Protein AF-A0A060C5Y9-F1 (afdb_monomer)

InterPro domains:
  IPR013042 Domain of unknown function DUF1592 [PF07631] (1-59)

Sequence (147 aa):
MEKDPERFPGFDAAVASAMTDEVERYFDAIVFDQGGTFADLFTAPLGFVNAVTAPYYGLDPDAFGDELEPVDLDPDQRPGFLTRLGFLAAFSSRELTSPILRGAFIEVGVLGVDIPADPGDGPIPPPDLDPRRDESRARGGANLGAR

Organism: NCBI:txid236501

Radius of gyration: 22.68 Å; Cα contacts (8 Å, |Δi|>4): 158; chains: 1; bounding box: 50×61×52 Å

Structure (mmCIF, N/CA/C/O backbone):
data_AF-A0A060C5Y9-F1
#
_entry.id   AF-A0A060C5Y9-F1
#
loop_
_atom_site.group_PDB
_atom_site.id
_atom_site.type_symbol
_atom_site.label_atom_id
_atom_site.label_alt_id
_atom_site.label_comp_id
_atom_site.label_asym_id
_atom_site.label_entity_id
_atom_site.label_seq_id
_atom_site.pdbx_PDB_ins_code
_atom_site.Cartn_x
_atom_site.Cartn_y
_atom_site.Cartn_z
_atom_site.occupancy
_atom_site.B_iso_or_equiv
_atom_site.auth_seq_id
_atom_site.auth_comp_id
_atom_site.auth_asym_id
_atom_site.auth_atom_id
_atom_site.pdbx_PDB_model_num
ATOM 1 N N . MET A 1 1 ? 4.135 6.677 -10.839 1.00 83.12 1 MET A N 1
ATOM 2 C CA . MET A 1 1 ? 3.883 5.291 -11.284 1.00 83.12 1 MET A CA 1
ATOM 3 C C . MET A 1 1 ? 3.178 5.363 -12.626 1.00 83.12 1 MET A C 1
ATOM 5 O O . MET A 1 1 ? 2.083 5.896 -12.668 1.00 83.12 1 MET A O 1
ATOM 9 N N . GLU A 1 2 ? 3.804 4.920 -13.715 1.00 88.69 2 GLU A N 1
ATOM 10 C CA . GLU A 1 2 ? 3.180 4.913 -15.049 1.00 88.69 2 GLU A CA 1
ATOM 11 C C . GLU A 1 2 ? 3.077 3.468 -15.549 1.00 88.69 2 GLU A C 1
ATOM 13 O O . GLU A 1 2 ? 3.998 2.673 -15.329 1.00 88.69 2 GLU A O 1
ATOM 18 N N . LYS A 1 3 ? 1.962 3.128 -16.202 1.00 91.00 3 LYS A N 1
ATOM 19 C CA . LYS A 1 3 ? 1.702 1.817 -16.806 1.00 91.00 3 LYS A CA 1
ATOM 20 C C . LYS A 1 3 ? 1.323 1.976 -18.269 1.00 91.00 3 LYS A C 1
ATOM 22 O O . LYS A 1 3 ? 0.857 3.032 -18.681 1.00 91.00 3 LYS A O 1
ATOM 27 N N . ASP A 1 4 ? 1.563 0.929 -19.047 1.00 92.94 4 ASP A N 1
ATOM 28 C CA . ASP A 1 4 ? 1.123 0.878 -20.435 1.00 92.94 4 ASP A CA 1
ATOM 29 C C . ASP A 1 4 ? -0.415 0.774 -20.477 1.00 92.94 4 ASP A C 1
ATOM 31 O O . ASP A 1 4 ? -0.954 -0.221 -19.980 1.00 92.94 4 ASP A O 1
ATOM 35 N N . PRO A 1 5 ? -1.130 1.761 -21.049 1.00 91.75 5 PRO A N 1
ATOM 36 C CA . PRO A 1 5 ? -2.589 1.756 -21.097 1.00 91.75 5 PRO A CA 1
ATOM 37 C C . PRO A 1 5 ? -3.163 0.638 -21.978 1.00 91.75 5 PRO A C 1
ATOM 39 O O . PRO A 1 5 ? -4.291 0.213 -21.744 1.00 91.75 5 PRO A O 1
ATOM 42 N N . GLU A 1 6 ? -2.414 0.117 -22.959 1.00 93.44 6 GLU A N 1
ATOM 43 C CA . GLU A 1 6 ? -2.870 -1.034 -23.752 1.00 93.44 6 GLU A CA 1
ATOM 44 C C . GLU A 1 6 ? -2.868 -2.315 -22.915 1.00 93.44 6 GLU A C 1
ATOM 46 O O . GLU A 1 6 ? -3.709 -3.200 -23.092 1.00 93.44 6 GLU A O 1
ATOM 51 N N . ARG A 1 7 ? -1.928 -2.412 -21.969 1.00 91.75 7 ARG A N 1
ATOM 52 C CA . ARG A 1 7 ? -1.762 -3.586 -21.111 1.00 91.75 7 ARG A CA 1
ATOM 53 C C . ARG A 1 7 ? -2.557 -3.498 -19.812 1.00 91.75 7 ARG A C 1
ATOM 55 O O . ARG A 1 7 ? -3.027 -4.524 -19.321 1.00 91.75 7 ARG A O 1
ATOM 62 N N . PHE A 1 8 ? -2.710 -2.291 -19.275 1.00 91.69 8 PHE A N 1
ATOM 63 C CA . PHE A 1 8 ? -3.404 -1.988 -18.027 1.00 91.69 8 PHE A CA 1
ATOM 64 C C . PHE A 1 8 ? -4.423 -0.860 -18.250 1.00 91.69 8 PHE A C 1
ATOM 66 O O . PHE A 1 8 ? -4.248 0.239 -17.728 1.00 91.69 8 PHE A O 1
ATOM 73 N N . PRO A 1 9 ? -5.511 -1.114 -18.996 1.00 90.31 9 PRO A N 1
ATOM 74 C CA . PRO A 1 9 ? -6.464 -0.071 -19.390 1.00 90.31 9 PRO A CA 1
ATOM 75 C C . PRO A 1 9 ? -7.211 0.570 -18.214 1.00 90.31 9 PRO A C 1
ATOM 77 O O . PRO A 1 9 ? -7.725 1.673 -18.350 1.00 90.31 9 PRO A O 1
ATOM 80 N N . GLY A 1 10 ? -7.278 -0.109 -17.064 1.00 89.50 10 GLY A N 1
ATOM 81 C CA . GLY A 1 10 ? -7.866 0.425 -15.832 1.00 89.50 10 GLY A CA 1
ATOM 82 C C . GLY A 1 10 ? -6.883 1.181 -14.936 1.00 89.50 10 GLY A C 1
ATOM 83 O O . GLY A 1 10 ? -7.288 1.646 -13.879 1.00 89.50 10 GLY A O 1
ATOM 84 N N . PHE A 1 11 ? -5.602 1.276 -15.309 1.00 92.69 11 PHE A N 1
ATOM 85 C CA . PHE A 1 11 ? -4.598 1.993 -14.527 1.00 92.69 11 PHE A CA 1
ATOM 86 C C . PHE A 1 11 ? -4.406 3.398 -15.098 1.00 92.69 11 PHE A C 1
ATOM 88 O O . PHE A 1 11 ? -3.689 3.592 -16.081 1.00 92.69 11 PHE A O 1
ATOM 95 N N . ASP A 1 12 ? -5.034 4.381 -14.464 1.00 93.50 12 ASP A N 1
ATOM 96 C CA . ASP A 1 12 ? -4.895 5.792 -14.806 1.00 93.50 12 ASP A CA 1
ATOM 97 C C . ASP A 1 12 ? -4.197 6.587 -13.686 1.00 93.50 12 ASP A C 1
ATOM 99 O O . ASP A 1 12 ? -3.716 6.042 -12.687 1.00 93.50 12 ASP A O 1
ATOM 103 N N . ALA A 1 13 ? -4.101 7.905 -13.872 1.00 93.31 13 ALA A N 1
ATOM 104 C CA . ALA A 1 13 ? -3.484 8.791 -12.892 1.00 93.31 13 ALA A CA 1
ATOM 105 C C . ALA A 1 13 ? -4.260 8.847 -11.562 1.00 93.31 13 ALA A C 1
ATOM 107 O O . ALA A 1 13 ? -3.637 9.029 -10.517 1.00 93.31 13 ALA A O 1
ATOM 108 N N . ALA A 1 14 ? -5.586 8.673 -11.585 1.00 93.25 14 ALA A N 1
ATOM 109 C CA . ALA A 1 14 ? -6.407 8.683 -10.378 1.00 93.25 14 ALA A CA 1
ATOM 110 C C . ALA A 1 14 ? -6.160 7.418 -9.547 1.00 93.25 14 ALA A C 1
ATOM 112 O O . ALA A 1 14 ? -5.945 7.511 -8.342 1.00 93.25 14 ALA A O 1
ATOM 113 N N . VAL A 1 15 ? -6.073 6.255 -10.197 1.00 95.56 15 VAL A N 1
ATOM 114 C CA . VAL A 1 15 ? -5.676 4.994 -9.556 1.00 95.56 15 VAL A CA 1
ATOM 115 C C . VAL A 1 15 ? -4.268 5.098 -8.973 1.00 95.56 15 VAL A C 1
ATOM 117 O O . VAL A 1 15 ? -4.048 4.715 -7.826 1.00 95.56 15 VAL A O 1
ATOM 120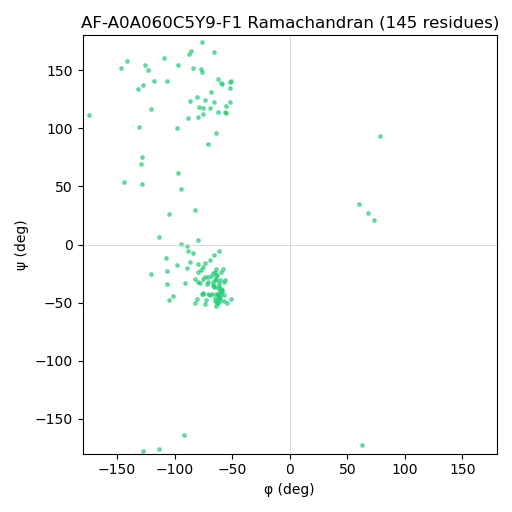 N N . ALA A 1 16 ? -3.310 5.644 -9.728 1.00 95.62 16 ALA A N 1
ATOM 121 C CA . ALA A 1 16 ? -1.945 5.826 -9.238 1.00 95.62 16 ALA A CA 1
ATOM 122 C C . ALA A 1 16 ? -1.879 6.747 -8.006 1.00 95.62 16 ALA A C 1
ATOM 124 O O . ALA A 1 16 ? -1.116 6.465 -7.081 1.00 95.62 16 ALA A O 1
ATOM 125 N N . SER A 1 17 ? -2.673 7.823 -7.987 1.00 96.44 17 SER A N 1
ATOM 126 C CA . SER A 1 17 ? -2.796 8.710 -6.826 1.00 96.44 17 SER A CA 1
ATOM 127 C C . SER A 1 17 ? -3.403 7.968 -5.639 1.00 96.44 17 SER A C 1
ATOM 129 O O . SER A 1 17 ? -2.763 7.883 -4.601 1.00 96.44 17 SER A O 1
ATOM 131 N N . ALA A 1 18 ? -4.555 7.316 -5.822 1.00 96.94 18 ALA A N 1
ATOM 132 C CA . ALA A 1 18 ? -5.256 6.617 -4.745 1.00 96.94 18 ALA A CA 1
AT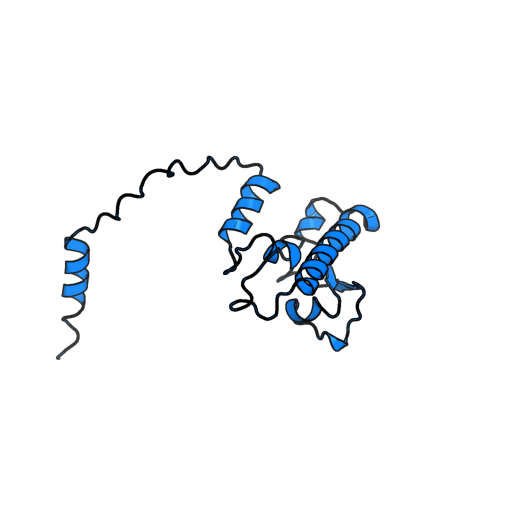OM 133 C C . ALA A 1 18 ? -4.402 5.510 -4.102 1.00 96.94 18 ALA A C 1
ATOM 135 O O . ALA A 1 18 ? -4.402 5.346 -2.886 1.00 96.94 18 ALA A O 1
ATOM 136 N N . MET A 1 19 ? -3.617 4.780 -4.902 1.00 97.44 19 MET A N 1
ATOM 137 C CA . MET A 1 19 ? -2.663 3.787 -4.396 1.00 97.44 19 MET A CA 1
ATOM 138 C C . MET A 1 19 ? -1.479 4.408 -3.634 1.00 97.44 19 MET A C 1
ATOM 140 O O . MET A 1 19 ? -0.880 3.739 -2.793 1.00 97.44 19 MET A O 1
ATOM 144 N N . THR A 1 20 ? -1.099 5.650 -3.948 1.00 96.88 20 THR A N 1
ATOM 145 C CA . THR A 1 20 ? -0.065 6.392 -3.204 1.00 96.88 20 THR A CA 1
ATOM 146 C C . THR A 1 20 ? -0.625 6.831 -1.857 1.00 96.88 20 THR A C 1
ATOM 148 O O . THR A 1 20 ? -0.053 6.488 -0.824 1.00 96.88 20 THR A O 1
ATOM 151 N N . ASP A 1 21 ? -1.791 7.478 -1.883 1.00 97.69 21 ASP A N 1
ATOM 152 C CA . ASP A 1 21 ? -2.500 7.973 -0.702 1.00 97.69 21 ASP A CA 1
ATOM 153 C C . ASP A 1 21 ? -2.817 6.830 0.278 1.00 97.69 21 ASP A C 1
ATOM 155 O O . ASP A 1 21 ? -2.651 6.971 1.488 1.00 97.69 21 ASP A O 1
ATOM 159 N N . GLU A 1 22 ? -3.201 5.656 -0.238 1.00 97.62 22 GLU A N 1
ATOM 160 C CA . GLU A 1 22 ? -3.393 4.437 0.554 1.00 97.62 22 GLU A CA 1
ATOM 161 C C . GLU A 1 22 ? -2.145 4.083 1.376 1.00 97.62 22 GLU A C 1
ATOM 163 O O . GLU A 1 22 ? -2.242 3.786 2.570 1.00 97.62 22 GLU A O 1
ATOM 168 N N . VAL A 1 23 ? -0.974 4.049 0.731 1.00 97.19 23 VAL A N 1
ATOM 169 C CA . VAL A 1 23 ? 0.268 3.636 1.390 1.00 97.19 23 VAL A CA 1
ATOM 170 C C . VAL A 1 23 ? 0.685 4.681 2.416 1.00 97.19 23 VAL A C 1
ATOM 172 O O . VAL A 1 23 ? 1.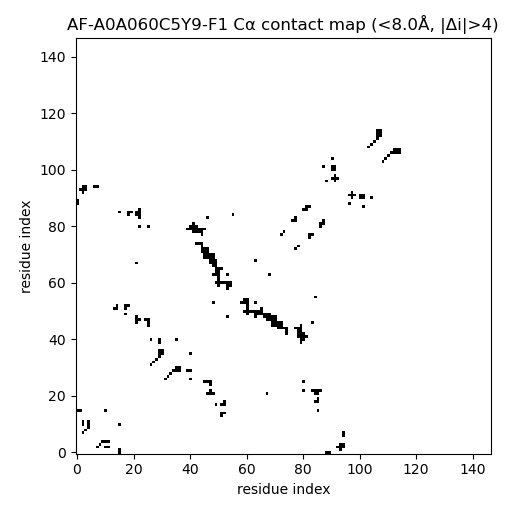034 4.309 3.533 1.00 97.19 23 VAL A O 1
ATOM 175 N N . GLU A 1 24 ? 0.604 5.967 2.080 1.00 97.31 24 GLU A N 1
ATOM 176 C CA . GLU A 1 24 ? 0.886 7.054 3.024 1.00 97.31 24 GLU A CA 1
ATOM 177 C C . GLU A 1 24 ? -0.014 6.951 4.262 1.00 97.31 24 GLU A C 1
ATOM 179 O O . GLU A 1 24 ? 0.482 6.887 5.390 1.00 97.31 24 GLU A O 1
ATOM 184 N N . ARG A 1 25 ? -1.326 6.778 4.058 1.00 98.06 25 ARG A N 1
ATOM 185 C CA . ARG A 1 25 ? -2.288 6.622 5.151 1.00 98.06 25 ARG A CA 1
ATOM 186 C C . ARG A 1 25 ? -2.023 5.381 6.004 1.00 98.06 25 ARG A C 1
ATOM 188 O O . ARG A 1 25 ? -2.191 5.448 7.225 1.00 98.06 25 ARG A O 1
ATOM 195 N N . TYR A 1 26 ? -1.603 4.270 5.393 1.00 98.12 26 TYR A N 1
ATOM 196 C CA . TYR A 1 26 ? -1.206 3.053 6.106 1.00 98.12 26 TYR A CA 1
ATOM 197 C C . TYR A 1 26 ? -0.021 3.302 7.043 1.00 98.12 26 TYR A C 1
ATOM 199 O O . TYR A 1 26 ? -0.075 2.921 8.214 1.00 98.12 26 TYR A O 1
ATOM 207 N N . PHE A 1 27 ? 1.035 3.960 6.556 1.00 97.19 27 PHE A N 1
ATOM 208 C CA . PHE A 1 27 ? 2.185 4.304 7.392 1.00 97.19 27 PHE A CA 1
ATOM 209 C C . PHE A 1 27 ? 1.783 5.241 8.528 1.00 97.19 27 PHE A C 1
ATOM 211 O O . PHE A 1 27 ? 2.171 4.991 9.670 1.00 97.19 27 PHE A O 1
ATOM 218 N N . ASP A 1 28 ? 0.952 6.246 8.247 1.00 97.50 28 ASP A N 1
ATOM 219 C CA . ASP A 1 28 ? 0.456 7.149 9.282 1.00 97.50 28 ASP A CA 1
ATOM 220 C C . ASP A 1 28 ? -0.325 6.404 10.369 1.00 97.50 28 ASP A C 1
ATOM 222 O O . ASP A 1 28 ? -0.112 6.625 11.563 1.00 97.50 28 ASP A O 1
ATOM 226 N N . ALA A 1 29 ? -1.170 5.452 9.967 1.00 97.38 29 ALA A N 1
ATOM 227 C CA . ALA A 1 29 ? -1.963 4.655 10.892 1.00 97.38 29 ALA A CA 1
ATOM 228 C C . ALA A 1 29 ? -1.093 3.808 11.822 1.00 97.38 29 ALA A C 1
ATOM 230 O O . ALA A 1 29 ? -1.300 3.794 13.034 1.00 97.38 29 ALA A O 1
ATOM 231 N N . ILE A 1 30 ? -0.123 3.086 11.263 1.00 97.06 30 ILE A N 1
ATOM 232 C CA . ILE A 1 30 ? 0.708 2.175 12.050 1.00 97.06 30 ILE A CA 1
ATOM 233 C C . ILE A 1 30 ? 1.691 2.959 12.921 1.00 97.06 30 ILE A C 1
ATOM 235 O O . ILE A 1 30 ? 1.807 2.680 14.111 1.00 97.06 30 ILE A O 1
ATOM 239 N N . VAL A 1 31 ? 2.389 3.947 12.356 1.00 95.81 31 VAL A N 1
ATOM 240 C CA . VAL A 1 31 ? 3.492 4.634 13.042 1.00 95.81 31 VAL A CA 1
ATOM 241 C C . VAL A 1 31 ? 2.985 5.705 14.002 1.00 95.81 31 VAL A C 1
ATOM 243 O O . VAL A 1 31 ? 3.458 5.773 15.138 1.00 95.81 31 VAL A O 1
ATOM 246 N N . PHE A 1 32 ? 2.046 6.545 13.565 1.00 95.94 32 PHE A N 1
ATOM 247 C CA . PHE A 1 32 ? 1.645 7.735 14.317 1.00 95.94 32 PHE A CA 1
ATOM 248 C C . PHE A 1 32 ? 0.337 7.539 15.083 1.00 95.94 32 PHE A C 1
ATOM 250 O O . PHE A 1 32 ? 0.286 7.897 16.259 1.00 95.94 32 PHE A O 1
ATOM 257 N N . ASP A 1 33 ? -0.690 6.941 14.470 1.00 96.31 33 ASP A N 1
ATOM 258 C CA . ASP A 1 33 ? -1.992 6.785 15.135 1.00 96.31 33 ASP A CA 1
ATOM 259 C C . ASP A 1 33 ? -1.959 5.675 16.199 1.00 96.31 33 ASP A C 1
ATOM 261 O O . ASP A 1 33 ? -2.498 5.835 17.295 1.00 96.31 33 ASP A O 1
ATOM 265 N N . GLN A 1 34 ? -1.324 4.540 15.887 1.00 93.62 34 GLN A N 1
ATOM 266 C CA . GLN A 1 34 ? -1.302 3.358 16.757 1.00 93.62 34 GLN A CA 1
ATOM 267 C C . GLN A 1 34 ? -0.037 3.248 17.616 1.00 93.62 34 GLN A C 1
ATOM 269 O O . GLN A 1 34 ? -0.033 2.498 18.593 1.00 93.62 34 GLN A O 1
ATOM 274 N N . GLY A 1 35 ? 1.039 3.967 17.274 1.00 93.12 35 GLY A N 1
ATOM 275 C CA . GLY A 1 35 ? 2.340 3.792 17.927 1.00 93.12 35 GLY A CA 1
ATOM 276 C C . GLY A 1 35 ? 2.888 2.368 17.768 1.00 93.12 35 GLY A C 1
ATOM 277 O O . GLY A 1 35 ? 3.494 1.828 18.697 1.00 93.12 35 GLY A O 1
ATOM 278 N N . GLY A 1 36 ? 2.615 1.749 16.618 1.00 93.00 36 GLY A N 1
ATOM 279 C CA . GLY A 1 36 ? 3.006 0.391 16.274 1.00 93.00 36 GLY A CA 1
ATOM 280 C C . GLY A 1 36 ? 4.517 0.213 16.155 1.00 93.00 36 GLY A C 1
ATOM 281 O O . GLY A 1 36 ? 5.309 1.156 16.086 1.00 93.00 36 GLY A O 1
ATOM 282 N N . THR A 1 37 ? 4.933 -1.043 16.140 1.00 95.25 37 THR A N 1
ATOM 283 C CA . THR A 1 37 ? 6.329 -1.438 15.995 1.00 95.25 37 THR A CA 1
ATOM 284 C C . THR A 1 37 ? 6.733 -1.532 14.527 1.00 95.25 37 THR A C 1
ATOM 286 O O . THR A 1 37 ? 5.906 -1.622 13.622 1.00 95.25 37 THR A O 1
ATOM 289 N N . PHE A 1 38 ? 8.042 -1.605 14.278 1.00 92.19 38 PHE A N 1
ATOM 290 C CA . PHE A 1 38 ? 8.550 -1.900 12.938 1.00 92.19 38 PHE A CA 1
ATOM 291 C C . PHE A 1 38 ? 8.018 -3.233 12.392 1.00 92.19 38 PHE A C 1
ATOM 293 O O . PHE A 1 38 ? 7.800 -3.345 11.194 1.00 92.19 38 PHE A O 1
ATOM 300 N N . ALA A 1 39 ? 7.778 -4.231 13.251 1.00 95.00 39 ALA A N 1
ATOM 301 C CA . ALA A 1 39 ? 7.213 -5.507 12.822 1.00 95.00 39 ALA A CA 1
ATOM 302 C C . ALA A 1 39 ? 5.776 -5.350 12.301 1.00 95.00 39 ALA A C 1
ATOM 304 O O . ALA A 1 39 ? 5.424 -5.983 11.307 1.00 95.00 39 ALA A O 1
ATOM 305 N N . ASP A 1 40 ? 4.986 -4.461 12.909 1.00 96.19 40 ASP A N 1
ATOM 306 C CA . ASP A 1 40 ? 3.585 -4.242 12.537 1.00 96.19 40 ASP A CA 1
ATOM 307 C C . ASP A 1 40 ? 3.442 -3.694 11.112 1.00 96.19 40 ASP A C 1
ATOM 309 O O . ASP A 1 40 ? 2.500 -4.056 10.411 1.00 96.19 40 ASP A O 1
ATOM 313 N N . LEU A 1 41 ? 4.431 -2.940 10.612 1.00 95.38 41 LEU A N 1
ATOM 314 C CA . LEU A 1 41 ? 4.477 -2.511 9.206 1.00 95.38 41 LEU A CA 1
ATOM 315 C C . LEU A 1 41 ? 4.508 -3.684 8.215 1.00 95.38 41 LEU A C 1
ATOM 317 O O . LEU A 1 41 ? 4.140 -3.517 7.056 1.00 95.38 41 LEU A O 1
ATOM 321 N N . PHE A 1 42 ? 4.961 -4.866 8.632 1.00 95.44 42 PHE A N 1
ATOM 322 C CA . PHE A 1 42 ? 5.078 -6.045 7.768 1.00 95.44 42 PHE A CA 1
ATOM 323 C C . PHE A 1 42 ? 4.030 -7.117 8.059 1.00 95.44 42 PHE A C 1
ATOM 325 O O . PHE A 1 42 ? 3.875 -8.035 7.256 1.00 95.44 42 PHE A O 1
ATOM 332 N N . THR A 1 43 ? 3.299 -7.010 9.167 1.00 96.06 43 THR A N 1
ATOM 333 C CA . THR A 1 43 ? 2.351 -8.043 9.602 1.00 96.06 43 THR A CA 1
ATOM 334 C C . THR A 1 43 ? 0.919 -7.540 9.723 1.00 96.06 43 THR A C 1
ATOM 336 O O . THR A 1 43 ? 0.005 -8.348 9.576 1.00 96.06 43 THR A O 1
ATOM 339 N N . ALA A 1 44 ? 0.689 -6.240 9.940 1.00 97.06 44 ALA A N 1
ATOM 340 C CA . ALA A 1 44 ? -0.654 -5.719 10.166 1.00 97.06 44 ALA A CA 1
ATOM 341 C C . ALA A 1 44 ? -1.526 -5.866 8.903 1.00 97.06 44 ALA A C 1
ATOM 343 O O . ALA A 1 44 ? -1.177 -5.318 7.847 1.00 97.06 44 ALA A O 1
ATOM 344 N N . PRO A 1 45 ? -2.680 -6.552 8.987 1.00 96.81 45 PRO A N 1
ATOM 345 C CA . PRO A 1 45 ? -3.586 -6.747 7.860 1.00 96.81 45 PRO A CA 1
ATOM 346 C C . PRO A 1 45 ? -4.515 -5.540 7.629 1.00 96.81 45 PRO A C 1
ATOM 348 O O . PRO A 1 45 ? -5.627 -5.691 7.144 1.00 96.81 45 PRO A O 1
ATOM 351 N N . LEU A 1 46 ? -4.065 -4.330 7.967 1.00 97.38 46 LEU A N 1
ATOM 352 C CA . LEU A 1 46 ? -4.842 -3.100 7.817 1.00 97.38 46 LEU A CA 1
ATOM 353 C C . LEU A 1 46 ? -4.674 -2.515 6.409 1.00 97.38 46 LEU A C 1
ATOM 355 O O . LEU A 1 46 ? -3.554 -2.237 5.985 1.00 97.38 46 LEU A O 1
ATOM 359 N N . GLY A 1 47 ? -5.765 -2.304 5.686 1.00 97.25 47 GLY A N 1
ATOM 360 C CA . GLY A 1 47 ? -5.806 -1.572 4.420 1.00 97.25 47 GLY A CA 1
ATOM 361 C C . GLY A 1 47 ? -6.511 -0.229 4.568 1.00 97.25 47 GLY A C 1
ATOM 362 O O . GLY A 1 47 ? -7.281 -0.029 5.503 1.00 97.25 47 GLY A O 1
ATOM 363 N N . PHE A 1 48 ? -6.266 0.674 3.622 1.00 98.19 48 PHE A N 1
ATOM 364 C CA . PHE A 1 48 ? -7.040 1.901 3.463 1.00 98.19 48 PHE A CA 1
ATOM 365 C C . PHE A 1 48 ? -7.658 1.901 2.072 1.00 98.19 48 PHE A C 1
ATOM 367 O O . PHE A 1 48 ? -6.949 1.833 1.070 1.00 98.19 48 PHE A O 1
ATOM 374 N N . VAL A 1 49 ? -8.984 1.888 2.015 1.00 98.06 49 VAL A N 1
ATOM 375 C CA . VAL A 1 49 ? -9.726 1.587 0.792 1.00 98.06 49 VAL A CA 1
ATOM 376 C C . VAL A 1 49 ? -10.741 2.684 0.514 1.00 98.06 49 VAL A C 1
ATOM 378 O O . VAL A 1 49 ? -11.423 3.145 1.421 1.00 98.06 49 VAL A O 1
ATOM 381 N N . ASN A 1 50 ? -10.836 3.086 -0.749 1.00 97.69 50 ASN A N 1
ATOM 382 C CA . ASN A 1 50 ? -11.904 3.932 -1.269 1.00 97.69 50 ASN A CA 1
ATOM 383 C C . ASN A 1 50 ? -12.538 3.260 -2.501 1.00 97.69 50 ASN A C 1
ATOM 385 O O . ASN A 1 50 ? -12.123 2.169 -2.905 1.00 97.69 50 ASN A O 1
ATOM 389 N N . ALA A 1 51 ? -13.507 3.915 -3.141 1.00 97.62 51 ALA A N 1
ATOM 390 C CA . ALA A 1 51 ? -14.180 3.385 -4.330 1.00 97.62 51 ALA A CA 1
ATOM 391 C C . ALA A 1 51 ? -13.204 3.032 -5.472 1.00 97.62 51 ALA A C 1
ATOM 393 O O . ALA A 1 51 ? -13.441 2.093 -6.233 1.00 97.62 51 ALA A O 1
ATOM 394 N N . VAL A 1 52 ? -12.078 3.749 -5.579 1.00 96.81 52 VAL A N 1
ATOM 39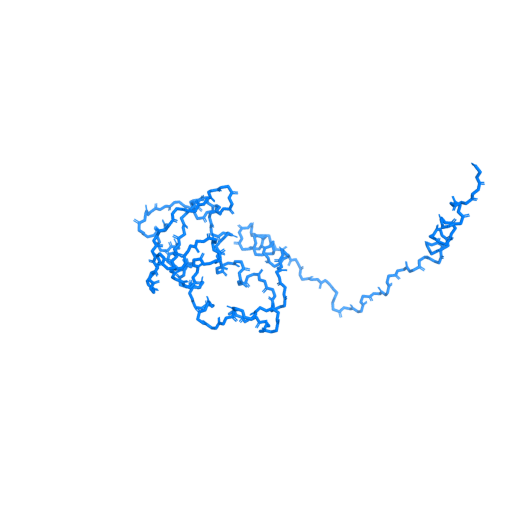5 C CA . VAL A 1 52 ? -11.056 3.529 -6.614 1.00 96.81 52 VAL A CA 1
ATOM 396 C C . VAL A 1 52 ? -10.214 2.284 -6.321 1.00 96.81 52 VAL A C 1
ATOM 398 O O . VAL A 1 52 ? -9.912 1.519 -7.239 1.00 96.81 52 VAL A O 1
ATOM 401 N N . THR A 1 53 ? -9.820 2.059 -5.065 1.00 96.94 53 THR A N 1
ATOM 402 C CA . THR A 1 53 ? -8.941 0.939 -4.684 1.00 96.94 53 THR A CA 1
ATOM 403 C C . THR A 1 53 ? -9.694 -0.346 -4.330 1.00 96.94 53 THR A C 1
ATOM 405 O O . THR A 1 53 ? -9.118 -1.432 -4.447 1.00 96.94 53 THR A O 1
ATOM 408 N N . ALA A 1 54 ? -10.983 -0.266 -3.984 1.00 97.19 54 ALA A N 1
ATOM 409 C CA . ALA A 1 54 ? -11.817 -1.409 -3.597 1.00 97.19 54 ALA A CA 1
ATOM 410 C C . ALA A 1 54 ? -11.784 -2.588 -4.594 1.00 97.19 54 ALA A C 1
ATOM 412 O O . ALA A 1 54 ? -11.509 -3.716 -4.158 1.00 97.19 54 ALA A O 1
ATOM 413 N N . PRO A 1 55 ? -11.925 -2.382 -5.922 1.00 95.81 55 PRO A N 1
ATOM 414 C CA . PRO A 1 55 ? -11.911 -3.488 -6.881 1.00 95.81 55 PRO A CA 1
ATOM 415 C C . PRO A 1 55 ? -10.599 -4.284 -6.881 1.00 95.81 55 PRO A C 1
ATOM 417 O O . PRO A 1 55 ? -10.596 -5.490 -7.125 1.00 95.81 55 PRO A O 1
ATOM 420 N N . TYR A 1 56 ? -9.470 -3.640 -6.568 1.00 94.44 56 TYR A N 1
ATOM 421 C CA . TYR A 1 56 ? -8.154 -4.288 -6.528 1.00 94.44 56 TYR A CA 1
ATOM 422 C C . TYR A 1 56 ? -7.951 -5.171 -5.292 1.00 94.44 56 TYR A C 1
ATOM 424 O O . TYR A 1 56 ? -7.088 -6.057 -5.289 1.00 94.44 56 TYR A O 1
ATOM 432 N N . TYR A 1 57 ? -8.761 -4.950 -4.259 1.00 95.62 57 TYR A N 1
ATOM 433 C CA . TYR A 1 57 ? -8.849 -5.797 -3.078 1.00 95.62 57 TYR A CA 1
ATOM 434 C C . TYR A 1 57 ? -9.957 -6.853 -3.171 1.00 95.62 57 TYR A C 1
ATOM 436 O O . TYR A 1 57 ? -10.098 -7.658 -2.256 1.00 95.62 57 TYR A O 1
ATOM 444 N N . GLY A 1 58 ? -10.702 -6.902 -4.283 1.00 94.75 58 GLY A N 1
ATOM 445 C CA . GLY A 1 58 ? -11.855 -7.792 -4.435 1.00 94.75 58 GLY A CA 1
ATOM 446 C C . GLY A 1 58 ? -13.070 -7.346 -3.619 1.00 94.75 58 GLY A C 1
ATOM 447 O O . GLY A 1 58 ? -13.933 -8.166 -3.315 1.00 94.75 58 GLY A O 1
ATOM 448 N N . LEU A 1 59 ? -13.116 -6.064 -3.253 1.00 96.12 59 LEU A N 1
ATOM 449 C CA . LEU A 1 59 ? -14.212 -5.436 -2.527 1.00 96.12 59 LEU A CA 1
ATOM 450 C C . LEU A 1 59 ? -15.150 -4.722 -3.509 1.00 96.12 59 LEU A C 1
ATOM 452 O O . LEU A 1 59 ? -14.743 -4.333 -4.606 1.00 96.12 59 LEU A O 1
ATOM 456 N N . ASP A 1 60 ? -16.410 -4.564 -3.108 1.00 96.94 60 ASP A N 1
ATOM 457 C CA . ASP A 1 60 ? -17.424 -3.865 -3.899 1.00 96.94 60 ASP A CA 1
ATOM 458 C C . ASP A 1 60 ? -17.196 -2.343 -3.830 1.00 96.94 60 ASP A C 1
ATOM 460 O O . ASP A 1 60 ? -17.273 -1.794 -2.729 1.00 96.94 60 ASP A O 1
ATOM 464 N N . PRO A 1 61 ? -16.908 -1.646 -4.948 1.00 96.12 61 PRO A N 1
ATOM 465 C CA . PRO A 1 61 ? -16.683 -0.201 -4.938 1.00 96.12 61 PRO A CA 1
ATOM 466 C C . PRO A 1 61 ? -17.909 0.603 -4.494 1.00 96.12 61 PRO A C 1
ATOM 468 O O . PRO A 1 61 ? -17.729 1.676 -3.930 1.00 96.12 61 PRO A O 1
ATOM 471 N N . ASP A 1 62 ? -19.130 0.086 -4.676 1.00 97.12 62 ASP A N 1
ATOM 472 C CA . ASP A 1 62 ? -20.362 0.790 -4.287 1.00 97.12 62 ASP A CA 1
ATOM 473 C C . ASP A 1 62 ? -20.527 0.887 -2.756 1.00 97.12 62 ASP A C 1
ATOM 475 O O . ASP A 1 62 ? -21.351 1.658 -2.257 1.00 97.12 62 ASP A O 1
ATOM 479 N N . ALA A 1 63 ? -19.739 0.117 -1.998 1.00 96.94 63 ALA A N 1
ATOM 480 C CA . ALA A 1 63 ? -19.690 0.177 -0.541 1.00 96.94 63 ALA A CA 1
ATOM 481 C C . ALA A 1 63 ? -18.755 1.275 0.001 1.00 96.94 63 ALA A C 1
ATOM 483 O O . ALA A 1 63 ? -18.746 1.493 1.211 1.00 96.94 63 ALA A O 1
ATOM 484 N N . PHE A 1 64 ? -17.987 1.952 -0.861 1.00 97.44 64 PHE A N 1
ATOM 485 C CA . PHE A 1 64 ? -16.976 2.935 -0.469 1.00 97.44 64 PHE A CA 1
ATOM 486 C C . PHE A 1 64 ? -17.223 4.299 -1.120 1.00 97.44 64 PHE A C 1
ATOM 488 O O . PHE A 1 64 ? -17.763 4.401 -2.221 1.00 97.44 64 PHE A O 1
ATOM 495 N N . GLY A 1 65 ? -16.807 5.361 -0.430 1.00 96.56 65 GLY A N 1
ATOM 496 C CA . GLY A 1 65 ? -16.791 6.722 -0.966 1.00 96.56 65 GLY A CA 1
ATOM 497 C C . GLY A 1 65 ? -15.458 7.096 -1.617 1.00 96.56 65 GLY A C 1
ATOM 498 O O . GLY A 1 65 ? -14.618 6.244 -1.909 1.00 96.56 65 GLY A O 1
ATOM 499 N N . ASP A 1 66 ? -15.253 8.398 -1.814 1.00 95.88 66 ASP A N 1
ATOM 500 C CA . ASP A 1 66 ? -13.983 8.949 -2.309 1.00 95.88 66 ASP A CA 1
ATOM 501 C C . 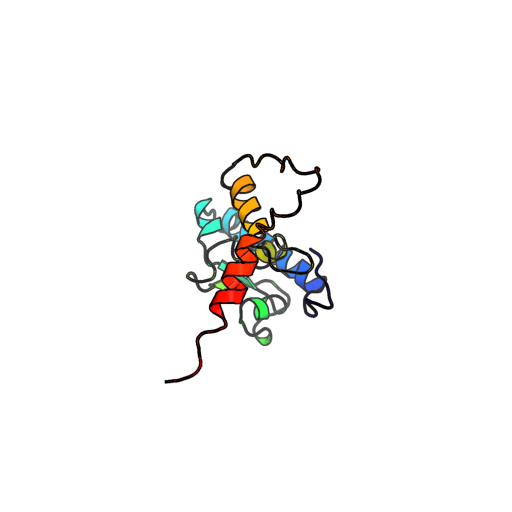ASP A 1 66 ? -12.878 8.929 -1.235 1.00 95.88 66 ASP A C 1
ATOM 503 O O . ASP A 1 66 ? -11.689 8.846 -1.557 1.00 95.88 66 ASP A O 1
ATOM 507 N N . GLU A 1 67 ? -13.268 8.999 0.041 1.00 96.88 67 GLU A N 1
ATOM 508 C CA . GLU A 1 67 ? -12.357 9.004 1.186 1.00 96.88 67 GLU A CA 1
ATOM 509 C C . GLU A 1 67 ? -11.792 7.608 1.476 1.00 96.88 67 GLU A C 1
ATOM 511 O O . GLU A 1 67 ? -12.441 6.587 1.254 1.00 96.88 67 GLU A O 1
ATOM 516 N N . LEU A 1 68 ? -10.559 7.571 1.986 1.00 97.75 68 LEU A N 1
ATOM 517 C CA . LEU A 1 68 ? -9.906 6.336 2.404 1.00 97.75 68 LEU A CA 1
ATOM 518 C C . LEU A 1 68 ? -10.424 5.889 3.771 1.00 97.75 68 LEU A C 1
ATOM 520 O O . LEU A 1 68 ? -10.202 6.557 4.784 1.00 97.75 68 LEU A O 1
ATOM 524 N N . GLU A 1 69 ? -11.028 4.710 3.806 1.00 97.56 69 GLU A N 1
ATOM 525 C CA . GLU A 1 69 ? -11.554 4.094 5.018 1.00 97.56 69 GLU A CA 1
ATOM 526 C C . GLU A 1 69 ? -10.667 2.923 5.469 1.00 97.56 69 GLU A C 1
ATOM 528 O O . GLU A 1 69 ? -10.164 2.171 4.627 1.00 97.56 69 GLU A O 1
ATOM 533 N N . PRO A 1 70 ? -10.440 2.745 6.783 1.00 97.44 70 PRO A N 1
ATOM 534 C CA . PRO A 1 70 ? -9.694 1.601 7.291 1.00 97.44 70 PRO A CA 1
ATOM 535 C C . PRO A 1 70 ? -10.495 0.308 7.093 1.00 97.44 70 PRO A C 1
ATOM 537 O O . PRO A 1 70 ? -11.661 0.224 7.476 1.00 97.44 70 PRO A O 1
ATOM 540 N N . VAL A 1 71 ? -9.849 -0.719 6.545 1.00 97.62 71 VAL A N 1
ATOM 541 C CA . VAL A 1 71 ? -10.447 -2.037 6.301 1.00 97.62 71 VAL A CA 1
ATOM 542 C C . VAL A 1 71 ? -9.515 -3.130 6.808 1.00 97.62 71 VAL A C 1
ATOM 544 O O . VAL A 1 71 ? -8.323 -3.129 6.499 1.00 97.62 71 VAL A O 1
ATOM 547 N N . ASP A 1 72 ? -10.067 -4.100 7.533 1.00 97.12 72 ASP A N 1
ATOM 548 C CA . ASP A 1 72 ? -9.360 -5.340 7.850 1.00 97.12 72 ASP A CA 1
ATOM 549 C C . ASP A 1 72 ? -9.322 -6.235 6.604 1.00 97.12 72 ASP A C 1
ATOM 551 O O . ASP A 1 72 ? -10.348 -6.722 6.124 1.00 97.12 72 ASP A O 1
ATOM 555 N N . LEU A 1 73 ? -8.125 -6.431 6.057 1.00 97.12 73 LEU A N 1
ATOM 556 C CA . LEU A 1 73 ? -7.876 -7.318 4.927 1.00 97.12 73 LEU A CA 1
ATOM 557 C C . LEU A 1 73 ? -7.611 -8.748 5.414 1.00 97.12 73 LEU A C 1
ATOM 559 O O . LEU A 1 73 ? -7.297 -8.984 6.578 1.00 97.12 73 LEU A O 1
ATOM 563 N N . ASP A 1 74 ? -7.697 -9.719 4.504 1.00 96.56 74 ASP A N 1
ATOM 564 C CA . ASP A 1 74 ? -7.349 -11.110 4.809 1.00 96.56 74 ASP A CA 1
ATOM 565 C C . ASP A 1 74 ? -5.856 -11.215 5.196 1.00 96.56 74 ASP A C 1
ATOM 567 O O . ASP A 1 74 ? -4.996 -10.982 4.337 1.00 96.56 74 ASP A O 1
ATOM 571 N N . PRO A 1 75 ? -5.510 -11.570 6.449 1.00 96.00 75 PRO A N 1
ATOM 572 C CA . PRO A 1 75 ? -4.123 -11.627 6.906 1.00 96.00 75 PRO A CA 1
ATOM 573 C C . PRO A 1 75 ? -3.288 -12.701 6.202 1.00 96.00 75 PRO A C 1
ATOM 575 O O . PRO A 1 75 ? -2.069 -12.548 6.127 1.00 96.00 75 PRO A O 1
ATOM 578 N N . ASP A 1 76 ? -3.912 -13.744 5.648 1.00 96.06 76 ASP A N 1
ATOM 579 C CA . ASP A 1 76 ? -3.203 -14.798 4.918 1.00 96.06 76 ASP A CA 1
ATOM 580 C C . ASP A 1 76 ? -2.796 -14.342 3.506 1.00 96.06 76 ASP A C 1
ATOM 582 O O . ASP A 1 76 ? -1.861 -14.879 2.910 1.00 96.06 76 ASP A O 1
ATOM 586 N N . GLN A 1 77 ? -3.469 -13.322 2.963 1.00 95.06 77 GLN A N 1
ATOM 587 C CA . GLN A 1 77 ? -3.196 -12.780 1.627 1.00 95.06 77 GLN A CA 1
ATOM 588 C C . GLN A 1 77 ? -2.502 -11.421 1.658 1.00 95.06 77 GLN A C 1
ATOM 590 O O . GLN A 1 77 ? -1.726 -11.084 0.760 1.00 95.06 77 GLN A O 1
ATOM 595 N N . ARG A 1 78 ? -2.829 -10.610 2.662 1.00 96.44 78 ARG A N 1
ATOM 596 C CA . ARG A 1 78 ? -2.501 -9.191 2.749 1.00 96.44 78 ARG A CA 1
ATOM 597 C C . ARG A 1 78 ? -1.816 -8.834 4.080 1.00 96.44 78 ARG A C 1
ATOM 599 O O . ARG A 1 78 ? -2.225 -7.865 4.725 1.00 96.44 78 ARG A O 1
ATOM 606 N N . PRO A 1 79 ? -0.740 -9.531 4.492 1.00 95.94 79 PRO A N 1
ATOM 607 C CA . PRO A 1 79 ? 0.061 -9.082 5.622 1.00 95.94 79 PRO A CA 1
ATOM 608 C C . PRO A 1 79 ? 0.902 -7.861 5.224 1.00 95.94 79 PRO A C 1
ATOM 610 O O . PRO A 1 79 ? 1.666 -7.896 4.254 1.00 95.94 79 PRO A O 1
ATOM 613 N N . GLY A 1 80 ? 0.746 -6.768 5.969 1.00 96.44 80 GLY A N 1
ATOM 614 C CA . GLY A 1 80 ? 1.666 -5.633 5.955 1.00 96.44 80 GLY A CA 1
ATOM 615 C C . GLY A 1 80 ? 1.818 -4.857 4.644 1.00 96.44 80 GLY A C 1
ATOM 616 O O . GLY A 1 80 ? 1.132 -5.076 3.641 1.00 96.44 80 GLY A O 1
ATOM 617 N N . PHE A 1 81 ? 2.780 -3.934 4.646 1.00 96.12 81 PHE A N 1
ATOM 618 C CA . PHE A 1 81 ? 2.967 -2.952 3.579 1.00 96.12 81 PHE A CA 1
ATOM 619 C C . PHE A 1 81 ? 3.398 -3.568 2.239 1.00 96.12 81 PHE A C 1
ATOM 621 O O . PHE A 1 81 ? 3.015 -3.074 1.178 1.00 96.12 81 PHE A O 1
ATOM 628 N N . LEU A 1 82 ? 4.158 -4.671 2.267 1.00 96.12 82 LEU A N 1
ATOM 629 C CA . LEU A 1 82 ? 4.678 -5.337 1.061 1.00 96.12 82 LEU A CA 1
ATOM 630 C C . LEU A 1 82 ? 3.571 -5.936 0.178 1.00 96.12 82 LEU A C 1
ATOM 632 O O . LEU A 1 82 ? 3.830 -6.378 -0.942 1.00 96.12 82 LEU A O 1
ATOM 636 N N . THR A 1 83 ? 2.333 -5.956 0.673 1.00 96.31 83 THR A N 1
ATOM 637 C CA . THR A 1 83 ? 1.160 -6.462 -0.044 1.00 96.31 83 THR A CA 1
ATOM 638 C C . THR A 1 83 ? 0.133 -5.373 -0.374 1.00 96.31 83 THR A C 1
ATOM 640 O O . THR A 1 83 ? -0.938 -5.700 -0.899 1.00 96.31 83 THR A O 1
ATOM 643 N N . ARG A 1 84 ? 0.447 -4.094 -0.105 1.00 97.31 84 ARG A N 1
ATOM 644 C CA . ARG A 1 84 ? -0.383 -2.927 -0.462 1.00 97.31 84 ARG A CA 1
ATOM 645 C C . ARG A 1 84 ? -0.264 -2.570 -1.939 1.00 97.31 84 ARG A C 1
ATOM 647 O O . ARG A 1 84 ? 0.782 -2.789 -2.556 1.00 97.31 84 ARG A O 1
ATOM 654 N N . LEU A 1 85 ? -1.321 -1.998 -2.513 1.00 96.25 85 LEU A N 1
ATOM 655 C CA . LEU A 1 85 ? -1.389 -1.735 -3.954 1.00 96.25 85 LEU A CA 1
ATOM 656 C C . LEU A 1 85 ? -0.295 -0.775 -4.418 1.00 96.25 85 LEU A C 1
ATOM 658 O O . LEU A 1 85 ? 0.395 -1.087 -5.388 1.00 96.25 85 LEU A O 1
ATOM 662 N N . GLY A 1 86 ? -0.073 0.328 -3.694 1.00 95.81 86 GLY A N 1
ATOM 663 C CA . GLY A 1 86 ? 0.971 1.301 -4.028 1.00 95.81 86 GLY A CA 1
ATOM 664 C C . GLY A 1 86 ? 2.363 0.680 -4.088 1.00 95.81 86 GLY A C 1
ATOM 665 O O . GLY A 1 86 ? 3.086 0.887 -5.061 1.00 95.81 86 GLY A O 1
ATOM 666 N N . PHE A 1 87 ? 2.713 -0.182 -3.129 1.00 96.50 87 PHE A N 1
ATOM 667 C CA . PHE A 1 87 ? 3.974 -0.924 -3.168 1.00 96.50 87 PHE A CA 1
ATOM 668 C C . PHE A 1 87 ? 4.042 -1.859 -4.385 1.00 96.50 87 PHE A C 1
ATOM 670 O O . PHE A 1 87 ? 5.003 -1.839 -5.159 1.00 96.50 87 PHE A O 1
ATOM 677 N N . LEU A 1 88 ? 3.001 -2.665 -4.601 1.00 95.62 88 LEU A N 1
ATOM 678 C CA . LEU A 1 88 ? 2.963 -3.629 -5.701 1.00 95.62 88 LEU A CA 1
ATOM 679 C C . LEU A 1 88 ? 3.045 -2.950 -7.079 1.00 95.62 88 LEU A C 1
ATOM 681 O O . LEU A 1 88 ? 3.680 -3.503 -7.989 1.00 95.62 88 LEU A O 1
ATOM 685 N N . ALA A 1 89 ? 2.432 -1.774 -7.224 1.00 94.88 89 ALA A N 1
ATOM 686 C CA . ALA A 1 89 ? 2.429 -0.962 -8.434 1.00 94.88 89 ALA A CA 1
ATOM 687 C C . ALA A 1 89 ? 3.758 -0.221 -8.643 1.00 94.88 89 ALA A C 1
ATOM 689 O O . ALA A 1 89 ? 4.274 -0.223 -9.766 1.00 94.88 89 ALA A O 1
ATOM 690 N N . ALA A 1 90 ? 4.343 0.350 -7.585 1.00 94.69 90 ALA A N 1
ATOM 691 C CA . ALA A 1 90 ? 5.623 1.054 -7.634 1.00 94.69 90 ALA A CA 1
ATOM 692 C C . ALA A 1 90 ? 6.781 0.122 -8.005 1.00 94.69 90 ALA A C 1
ATOM 694 O O . ALA A 1 90 ? 7.596 0.457 -8.862 1.00 94.69 90 ALA A O 1
ATOM 695 N N . PHE A 1 91 ? 6.809 -1.088 -7.442 1.00 95.25 91 PHE A N 1
ATOM 696 C CA . PHE A 1 91 ? 7.844 -2.090 -7.712 1.00 95.25 91 PHE A CA 1
ATOM 697 C C . PHE A 1 91 ? 7.422 -3.065 -8.816 1.00 95.25 91 PHE A C 1
ATOM 699 O O . PHE A 1 91 ? 7.515 -4.286 -8.696 1.00 95.25 91 PHE A O 1
ATOM 706 N N . SER A 1 92 ? 6.925 -2.522 -9.924 1.00 93.19 92 SER A N 1
ATOM 707 C CA . SER A 1 92 ? 6.650 -3.269 -11.153 1.00 93.19 92 SER A CA 1
ATOM 708 C C . SER A 1 92 ? 7.015 -2.440 -12.379 1.00 93.19 92 SER A C 1
ATOM 710 O O . SER A 1 92 ? 7.091 -1.214 -12.305 1.00 93.19 92 SER A O 1
ATOM 712 N N . SER A 1 93 ? 7.248 -3.097 -13.516 1.00 92.00 93 SER A N 1
ATOM 713 C CA . SER A 1 93 ? 7.566 -2.378 -14.750 1.00 92.00 93 SER A CA 1
ATOM 714 C C . SER A 1 93 ? 6.306 -1.748 -15.350 1.00 92.00 93 SER A C 1
ATOM 716 O O . SER A 1 93 ? 5.187 -1.952 -14.867 1.00 92.00 93 SER A O 1
ATOM 718 N N . ARG A 1 94 ? 6.487 -0.958 -16.410 1.00 92.44 94 ARG A N 1
ATOM 719 C CA . ARG A 1 94 ? 5.383 -0.338 -17.152 1.00 92.44 94 ARG A CA 1
ATOM 720 C C . ARG A 1 94 ? 4.446 -1.374 -17.786 1.00 92.44 94 ARG A C 1
ATOM 722 O O . ARG A 1 94 ? 3.247 -1.137 -17.858 1.00 92.44 94 ARG A O 1
ATOM 729 N N . GLU A 1 95 ? 4.990 -2.517 -18.198 1.00 91.50 95 GLU A N 1
ATOM 730 C CA . GLU A 1 95 ? 4.291 -3.532 -19.000 1.00 91.5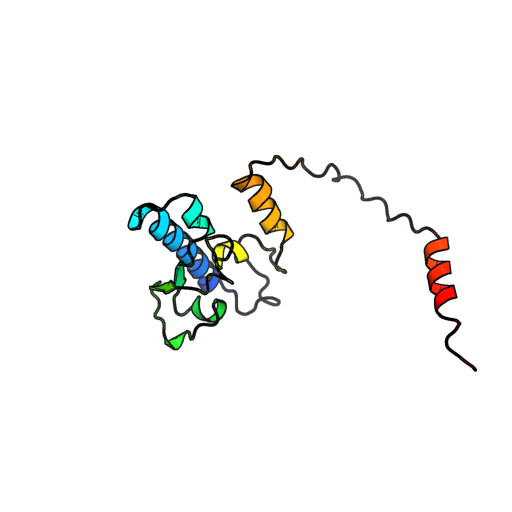0 95 GLU A CA 1
ATOM 731 C C . GLU A 1 95 ? 3.912 -4.790 -18.201 1.00 91.50 95 GLU A C 1
ATOM 733 O O . GLU A 1 95 ? 3.007 -5.528 -18.589 1.00 91.50 95 GLU A O 1
ATOM 738 N N . LEU A 1 96 ? 4.598 -5.077 -17.089 1.00 90.69 96 LEU A N 1
ATOM 739 C CA . LEU A 1 96 ? 4.471 -6.347 -16.374 1.00 90.69 96 LEU A CA 1
ATOM 740 C C . LEU A 1 96 ? 4.632 -6.175 -14.858 1.00 90.69 96 LEU A C 1
ATOM 742 O O . LEU A 1 96 ? 5.378 -5.327 -14.362 1.00 90.69 96 LEU A O 1
ATOM 746 N N . THR A 1 97 ? 3.994 -7.073 -14.104 1.00 89.50 97 THR A N 1
ATOM 747 C CA . THR A 1 97 ? 4.359 -7.302 -12.699 1.00 89.50 97 THR A CA 1
ATOM 748 C C . THR A 1 97 ? 5.804 -7.805 -12.614 1.00 89.50 97 THR A C 1
ATOM 750 O O . THR A 1 97 ? 6.232 -8.590 -13.459 1.00 89.50 97 THR A O 1
ATOM 753 N N . SER A 1 98 ? 6.559 -7.382 -11.596 1.00 92.56 98 SER A N 1
ATOM 754 C CA . SER A 1 98 ? 7.966 -7.770 -11.448 1.00 92.56 98 SER A CA 1
ATOM 755 C C . SER A 1 98 ? 8.270 -8.269 -10.034 1.00 92.56 98 SER A C 1
ATOM 757 O O . SER A 1 98 ? 8.461 -7.459 -9.127 1.00 92.56 98 SER A O 1
ATOM 759 N N . PRO A 1 99 ? 8.347 -9.596 -9.812 1.00 91.31 99 PRO A N 1
ATOM 760 C CA . PRO A 1 99 ? 8.861 -10.123 -8.549 1.00 91.31 99 PRO A CA 1
ATOM 761 C C . PRO A 1 99 ? 10.336 -9.751 -8.338 1.00 91.31 99 PRO A C 1
ATOM 763 O O . PRO A 1 99 ? 10.758 -9.603 -7.198 1.00 91.31 99 PRO A O 1
ATOM 766 N N . ILE A 1 100 ? 11.096 -9.537 -9.420 1.00 92.06 100 ILE A N 1
ATOM 767 C CA . ILE A 1 100 ? 12.512 -9.146 -9.368 1.00 92.06 100 ILE A CA 1
ATOM 768 C C . ILE A 1 100 ? 12.663 -7.762 -8.729 1.00 92.06 100 ILE A C 1
ATOM 770 O O . ILE A 1 100 ? 13.438 -7.608 -7.793 1.00 92.06 100 ILE A O 1
ATOM 774 N N . LEU A 1 101 ? 11.882 -6.768 -9.172 1.00 93.00 101 LEU A N 1
ATOM 775 C CA . LEU A 1 101 ? 11.957 -5.411 -8.612 1.00 93.00 101 LEU A CA 1
ATOM 776 C C . LEU A 1 101 ? 11.512 -5.365 -7.143 1.00 93.00 101 LEU A C 1
ATOM 778 O O . LEU A 1 101 ? 12.099 -4.637 -6.347 1.00 93.00 101 LEU A O 1
ATOM 782 N N . ARG A 1 102 ? 10.509 -6.169 -6.765 1.00 95.00 102 ARG A N 1
ATOM 783 C CA . ARG A 1 102 ? 10.074 -6.293 -5.362 1.00 95.00 102 ARG A CA 1
ATOM 784 C C . ARG A 1 102 ? 11.132 -6.969 -4.496 1.00 95.00 102 ARG A C 1
ATOM 786 O O . ARG A 1 102 ? 11.388 -6.509 -3.390 1.00 95.00 102 ARG A O 1
ATOM 793 N N . GLY A 1 103 ? 11.760 -8.029 -5.005 1.00 93.50 103 GLY A N 1
ATOM 794 C CA . GLY A 1 103 ? 12.864 -8.711 -4.331 1.00 93.50 103 GLY A CA 1
ATOM 795 C C . GLY A 1 103 ? 14.058 -7.784 -4.112 1.00 93.50 103 GLY A C 1
ATOM 796 O O . GLY A 1 103 ? 14.538 -7.684 -2.989 1.00 93.50 103 GLY A O 1
ATOM 797 N N . ALA A 1 104 ? 14.455 -7.031 -5.142 1.00 92.56 104 ALA A N 1
ATOM 798 C CA . ALA A 1 104 ? 15.545 -6.060 -5.054 1.00 92.56 104 ALA A CA 1
ATOM 799 C C . ALA A 1 104 ? 15.284 -4.988 -3.983 1.00 92.56 104 ALA A C 1
ATOM 801 O O . ALA A 1 104 ? 16.185 -4.637 -3.225 1.00 92.56 104 ALA A O 1
ATOM 802 N N . PHE A 1 105 ? 14.042 -4.502 -3.866 1.00 93.19 105 PHE A N 1
ATOM 803 C CA . PHE A 1 105 ? 13.676 -3.589 -2.783 1.00 93.19 105 PHE A CA 1
ATOM 804 C C . PHE A 1 105 ? 13.838 -4.227 -1.398 1.00 93.19 105 PHE A C 1
ATOM 806 O O . PHE A 1 105 ? 14.351 -3.579 -0.490 1.00 93.19 105 PHE A O 1
ATOM 813 N N . ILE A 1 106 ? 13.418 -5.481 -1.217 1.00 93.19 106 ILE A N 1
ATOM 814 C CA . ILE A 1 106 ? 13.560 -6.172 0.072 1.00 93.19 106 ILE A CA 1
ATOM 815 C C . ILE A 1 106 ? 15.045 -6.361 0.405 1.00 93.19 106 ILE A C 1
ATOM 817 O O . ILE A 1 106 ? 15.475 -6.069 1.517 1.00 93.19 106 ILE A O 1
ATOM 821 N N . GLU A 1 107 ? 15.839 -6.807 -0.560 1.00 92.75 107 GLU A N 1
ATOM 822 C CA . GLU A 1 107 ? 17.263 -7.079 -0.382 1.00 92.75 107 GLU A CA 1
ATOM 823 C C . GLU A 1 107 ? 18.050 -5.810 -0.019 1.00 92.75 107 GLU A C 1
ATOM 825 O O . GLU A 1 107 ? 18.739 -5.777 1.001 1.00 92.75 107 GLU A O 1
ATOM 830 N N . VAL A 1 108 ? 17.871 -4.732 -0.781 1.00 91.62 108 VAL A N 1
ATOM 831 C CA . VAL A 1 108 ? 18.613 -3.482 -0.567 1.00 91.62 108 VAL A CA 1
ATOM 832 C C . VAL A 1 108 ? 17.988 -2.633 0.541 1.00 91.62 108 VAL A C 1
ATOM 834 O O . VAL A 1 108 ? 18.678 -2.176 1.447 1.00 91.62 108 VAL A O 1
ATOM 837 N N . GLY A 1 109 ? 16.677 -2.404 0.475 1.00 88.75 109 GLY A N 1
ATOM 838 C CA . GLY A 1 109 ? 15.974 -1.449 1.333 1.00 88.75 109 GLY A CA 1
ATOM 839 C C . GLY A 1 109 ? 15.617 -1.986 2.717 1.00 88.75 109 GLY A C 1
ATOM 840 O O . GLY A 1 109 ? 15.557 -1.205 3.664 1.00 88.75 109 GLY A O 1
ATOM 841 N N . VAL A 1 110 ? 15.387 -3.297 2.852 1.00 90.62 110 VAL A N 1
ATOM 842 C CA . VAL A 1 110 ? 14.991 -3.911 4.132 1.00 90.62 110 VAL A CA 1
ATOM 843 C C . VAL A 1 110 ? 16.154 -4.668 4.769 1.00 90.62 110 VAL A C 1
ATOM 845 O O . VAL A 1 110 ? 16.417 -4.487 5.956 1.00 90.62 110 VAL A O 1
ATOM 848 N N . LEU A 1 111 ? 16.862 -5.504 4.003 1.00 91.88 111 LEU A N 1
ATOM 849 C CA . LEU A 1 111 ? 17.960 -6.327 4.525 1.00 91.88 111 LEU A CA 1
ATOM 850 C C . LEU A 1 111 ? 19.316 -5.608 4.522 1.00 91.88 111 LEU A C 1
ATOM 852 O O . LEU A 1 111 ? 20.238 -6.068 5.195 1.00 91.88 111 LEU A O 1
ATOM 856 N N . GLY A 1 112 ? 19.447 -4.491 3.799 1.00 90.56 112 GLY A N 1
ATOM 857 C CA . GLY A 1 112 ? 20.697 -3.734 3.711 1.00 90.56 112 GLY A CA 1
ATOM 858 C C . GLY A 1 112 ? 21.805 -4.481 2.966 1.00 90.56 112 GLY A C 1
ATOM 859 O O . GLY A 1 112 ? 22.985 -4.274 3.249 1.00 90.56 112 GLY A O 1
ATOM 860 N N . VAL A 1 113 ? 21.436 -5.382 2.055 1.00 90.69 113 VAL A N 1
ATOM 861 C CA . VAL A 1 113 ? 22.383 -6.113 1.214 1.00 90.69 113 VAL A CA 1
ATOM 862 C C . VAL A 1 113 ? 22.804 -5.215 0.056 1.00 90.69 113 VAL A C 1
ATOM 864 O O . VAL A 1 113 ? 21.971 -4.677 -0.672 1.00 90.69 113 VAL A O 1
ATOM 867 N N . ASP A 1 114 ? 24.114 -5.065 -0.116 1.00 84.56 114 ASP A N 1
ATOM 868 C CA . ASP A 1 114 ? 24.687 -4.382 -1.269 1.00 84.56 114 ASP A CA 1
ATOM 869 C C . ASP A 1 114 ? 24.699 -5.343 -2.463 1.00 84.56 114 ASP A C 1
ATOM 871 O O . ASP A 1 114 ? 25.436 -6.334 -2.467 1.00 84.56 114 ASP A O 1
ATOM 875 N N . ILE A 1 115 ? 23.844 -5.081 -3.454 1.00 72.25 115 ILE A N 1
ATOM 876 C CA . ILE A 1 115 ? 23.830 -5.834 -4.708 1.00 72.25 115 ILE A CA 1
ATOM 877 C C . ILE A 1 115 ? 24.813 -5.134 -5.652 1.00 72.25 115 ILE A C 1
ATOM 879 O O . ILE A 1 115 ? 24.506 -4.035 -6.128 1.00 72.25 115 ILE A O 1
ATOM 883 N N . PRO A 1 116 ? 25.982 -5.733 -5.949 1.00 71.12 116 PRO A N 1
ATOM 884 C CA . PRO A 1 116 ? 26.913 -5.136 -6.890 1.00 71.12 116 PRO A CA 1
ATOM 885 C C . PRO A 1 116 ? 26.226 -4.982 -8.249 1.00 71.12 116 PRO A C 1
ATOM 887 O O . PRO A 1 116 ? 25.497 -5.874 -8.688 1.00 71.12 116 PRO A O 1
ATOM 890 N N . ALA A 1 117 ? 26.463 -3.847 -8.912 1.00 65.81 117 ALA A N 1
ATOM 891 C CA . ALA A 1 117 ? 25.981 -3.629 -10.270 1.00 65.81 117 ALA A CA 1
ATOM 892 C C . ALA A 1 117 ? 26.403 -4.804 -11.166 1.00 65.81 117 ALA A C 1
ATOM 894 O O . ALA A 1 117 ? 27.523 -5.310 -11.031 1.00 65.81 117 ALA A O 1
ATOM 895 N N . ASP A 1 118 ? 25.506 -5.236 -12.058 1.00 61.03 118 ASP A N 1
ATOM 896 C CA . ASP A 1 118 ? 25.814 -6.285 -13.027 1.00 61.03 118 ASP A CA 1
ATOM 897 C C . ASP A 1 118 ? 27.109 -5.899 -13.767 1.00 61.03 118 ASP A C 1
ATOM 899 O O . ASP A 1 118 ? 27.172 -4.813 -14.351 1.00 61.03 118 ASP A O 1
ATOM 903 N N . PRO A 1 119 ? 28.168 -6.730 -13.742 1.00 59.91 119 PRO A N 1
ATOM 904 C CA . PRO A 1 119 ? 29.381 -6.457 -14.509 1.00 59.91 119 PRO A CA 1
ATOM 905 C C . PRO A 1 119 ? 29.144 -6.410 -16.037 1.00 59.91 119 PRO A C 1
ATOM 907 O O . PRO A 1 119 ? 30.075 -6.117 -16.790 1.00 59.91 119 PRO A O 1
ATOM 910 N N . GLY A 1 120 ? 27.934 -6.716 -16.512 1.00 57.88 120 GLY A N 1
ATOM 911 C CA . GLY A 1 120 ? 27.552 -6.869 -17.910 1.00 57.88 120 GLY A CA 1
ATOM 912 C C . GLY A 1 120 ? 26.898 -5.662 -18.590 1.00 57.88 120 GLY A C 1
ATOM 913 O O . GLY A 1 120 ? 25.822 -5.812 -19.153 1.00 57.88 120 GLY A O 1
ATOM 914 N N . ASP A 1 121 ? 27.596 -4.528 -18.697 1.00 53.91 121 ASP A N 1
ATOM 915 C CA . ASP A 1 121 ? 27.401 -3.608 -19.845 1.00 53.91 121 ASP A CA 1
ATOM 916 C C . ASP A 1 121 ? 28.164 -4.099 -21.103 1.00 53.91 121 ASP A C 1
ATOM 918 O O . ASP A 1 121 ? 28.215 -3.440 -22.145 1.00 53.91 121 ASP A O 1
ATOM 922 N N . GLY A 1 122 ? 28.804 -5.271 -21.015 1.00 59.97 122 GLY A N 1
ATOM 923 C CA . GLY A 1 122 ? 29.406 -5.969 -22.146 1.00 59.97 122 GLY A CA 1
ATOM 924 C C . GLY A 1 122 ? 28.377 -6.819 -22.902 1.00 59.97 122 GLY A C 1
ATOM 925 O O . GLY A 1 122 ? 27.415 -7.294 -22.301 1.00 59.97 122 GLY A O 1
ATOM 926 N N . PRO A 1 123 ? 28.564 -7.059 -24.214 1.00 58.38 123 PRO A N 1
ATOM 927 C CA . PRO A 1 123 ? 27.674 -7.928 -24.970 1.00 58.38 123 PRO A CA 1
ATOM 928 C C . PRO A 1 123 ? 27.592 -9.299 -24.297 1.00 58.38 123 PRO A C 1
ATOM 930 O O . PRO A 1 123 ? 28.606 -9.988 -24.173 1.00 58.38 123 PRO A O 1
ATOM 933 N N . ILE A 1 124 ? 26.381 -9.687 -23.879 1.00 62.31 124 ILE A N 1
ATOM 934 C CA . ILE A 1 124 ? 26.087 -11.046 -23.426 1.00 62.31 124 ILE A CA 1
ATOM 935 C C . ILE A 1 124 ? 26.487 -11.964 -24.588 1.00 62.31 124 ILE A C 1
ATOM 937 O O . ILE A 1 124 ? 25.896 -11.850 -25.669 1.00 62.31 124 ILE A O 1
ATOM 941 N N . PRO A 1 125 ? 27.512 -12.824 -24.432 1.00 64.50 125 PRO A N 1
ATOM 942 C CA . PRO A 1 125 ? 27.869 -13.745 -25.491 1.00 64.50 125 PRO A CA 1
ATOM 943 C C . PRO A 1 125 ? 26.640 -14.610 -25.783 1.00 64.50 125 PRO A C 1
ATOM 945 O O . PRO A 1 125 ? 25.937 -14.996 -24.841 1.00 64.50 125 PRO A O 1
AT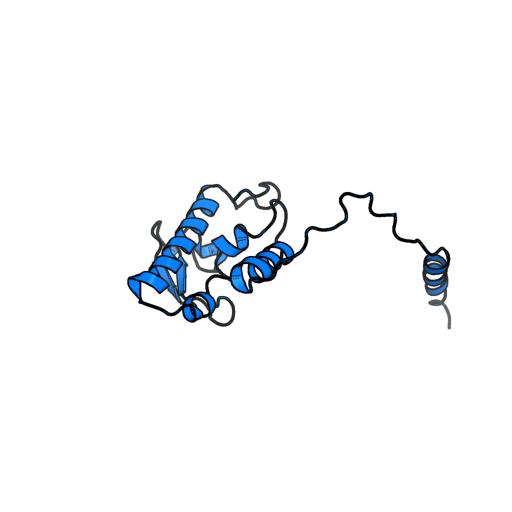OM 948 N N . PRO A 1 126 ? 26.335 -14.886 -27.063 1.00 71.38 126 PRO A N 1
ATOM 949 C CA . PRO A 1 126 ? 25.223 -15.759 -27.392 1.00 71.38 126 PRO A CA 1
ATOM 950 C C . PRO A 1 126 ? 25.357 -17.053 -26.582 1.00 71.38 126 PRO A C 1
ATOM 952 O O . PRO A 1 126 ? 26.484 -17.527 -26.391 1.00 71.38 126 PRO A O 1
ATOM 955 N N . PRO A 1 127 ? 24.241 -17.601 -26.068 1.00 72.38 127 PRO A N 1
ATOM 956 C CA . PRO A 1 127 ? 24.283 -18.854 -25.334 1.00 72.38 127 PRO A CA 1
ATOM 957 C C . PRO A 1 127 ? 25.023 -19.883 -26.184 1.00 72.38 127 PRO A C 1
ATOM 959 O O . PRO A 1 127 ? 24.783 -19.964 -27.390 1.00 72.38 127 PRO A O 1
ATOM 962 N N . ASP A 1 128 ? 25.933 -20.633 -25.563 1.00 70.62 128 ASP A N 1
ATOM 963 C CA . ASP A 1 128 ? 26.675 -21.688 -26.244 1.00 70.62 128 ASP A CA 1
ATOM 964 C C . ASP A 1 128 ? 25.666 -22.754 -26.689 1.00 70.62 128 ASP A C 1
ATOM 966 O O . ASP A 1 128 ? 25.183 -23.578 -25.902 1.00 70.62 128 ASP A O 1
ATOM 970 N N . LEU A 1 129 ? 25.239 -22.648 -27.947 1.00 64.38 129 LEU A N 1
ATOM 971 C CA . LEU A 1 129 ? 24.405 -23.636 -28.599 1.00 64.38 129 LEU A CA 1
ATOM 972 C C . LEU A 1 129 ? 25.304 -24.843 -28.836 1.00 64.38 129 LEU A C 1
AT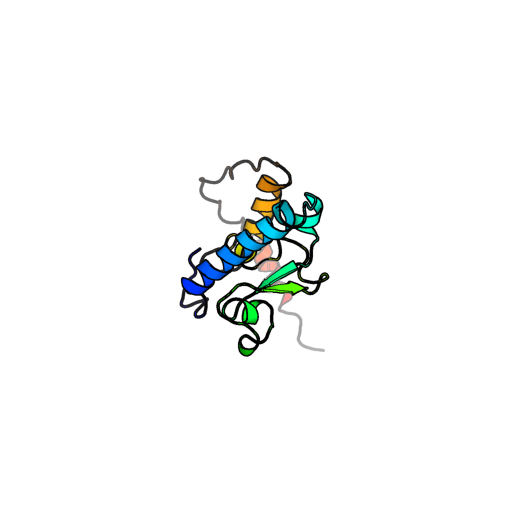OM 974 O O . LEU A 1 129 ? 25.908 -24.958 -29.898 1.00 64.38 129 LEU A O 1
ATOM 978 N N . ASP A 1 130 ? 25.411 -25.732 -27.843 1.00 68.81 130 ASP A N 1
ATOM 979 C CA . ASP A 1 130 ? 26.001 -27.050 -28.064 1.00 68.81 130 ASP A CA 1
ATOM 980 C C . ASP A 1 130 ? 25.216 -27.710 -29.211 1.00 68.81 130 ASP A C 1
ATOM 982 O O . ASP A 1 130 ? 24.038 -28.046 -29.024 1.00 68.81 130 ASP A O 1
ATOM 986 N N . PRO A 1 131 ? 25.837 -27.937 -30.386 1.00 63.44 131 PRO A N 1
ATOM 987 C CA . PRO A 1 131 ? 25.157 -28.524 -31.537 1.00 63.44 131 PRO A CA 1
ATOM 988 C C . PRO A 1 131 ? 24.552 -29.900 -31.218 1.00 63.44 131 PRO A C 1
ATOM 990 O O . PRO A 1 131 ? 23.625 -30.354 -31.885 1.00 63.44 131 PRO A O 1
ATOM 993 N N . ARG A 1 132 ? 25.040 -30.576 -30.167 1.00 60.16 132 ARG A N 1
ATOM 994 C CA . ARG A 1 132 ? 24.550 -31.889 -29.723 1.00 60.16 132 ARG A CA 1
ATOM 995 C C . ARG A 1 132 ? 23.268 -31.819 -28.892 1.00 60.16 132 ARG A C 1
ATOM 997 O O . ARG A 1 132 ? 22.591 -32.843 -28.730 1.00 60.16 132 ARG A O 1
ATOM 1004 N N . ARG A 1 133 ? 22.909 -30.642 -28.371 1.00 59.44 133 ARG A N 1
ATOM 1005 C CA . ARG A 1 133 ? 21.691 -30.440 -27.569 1.00 59.44 133 ARG A CA 1
ATOM 1006 C C . ARG A 1 133 ? 20.435 -30.410 -28.443 1.00 59.44 133 ARG A C 1
ATOM 1008 O O . ARG A 1 133 ? 19.386 -30.896 -28.021 1.00 59.44 133 ARG A O 1
ATOM 1015 N N . ASP A 1 134 ? 20.570 -29.962 -29.688 1.00 59.91 134 ASP A N 1
ATOM 1016 C CA . ASP A 1 134 ? 19.496 -30.015 -30.686 1.00 59.91 134 ASP A CA 1
ATOM 1017 C C . ASP A 1 134 ? 19.331 -31.424 -31.275 1.00 59.91 134 ASP A C 1
ATOM 1019 O O . ASP A 1 134 ? 18.208 -31.882 -31.507 1.00 59.91 134 ASP A O 1
ATOM 1023 N N . GLU A 1 135 ? 20.423 -32.183 -31.417 1.00 54.03 135 GLU A N 1
ATOM 1024 C CA . GLU A 1 135 ? 20.352 -33.564 -31.910 1.00 54.03 135 GLU A CA 1
ATOM 1025 C C . GLU A 1 135 ? 19.626 -34.516 -30.952 1.00 54.03 135 GLU A C 1
ATOM 1027 O O . GLU A 1 135 ? 18.923 -35.431 -31.392 1.00 54.03 135 GLU A O 1
ATOM 1032 N N . SER A 1 136 ? 19.766 -34.316 -29.640 1.00 53.78 136 SER A N 1
ATOM 1033 C CA . SER A 1 136 ? 19.074 -35.137 -28.637 1.00 53.78 136 SER A CA 1
ATOM 1034 C C . SER A 1 136 ? 17.568 -34.850 -28.597 1.00 53.78 136 SER A C 1
ATOM 1036 O O . SER A 1 136 ? 16.776 -35.760 -28.346 1.00 53.78 136 SER A O 1
ATOM 1038 N N . ARG A 1 137 ? 17.147 -33.632 -28.961 1.00 55.38 137 ARG A N 1
ATOM 1039 C CA . ARG A 1 137 ? 15.730 -33.263 -29.100 1.00 55.38 137 ARG A CA 1
ATOM 1040 C C . ARG A 1 137 ? 15.122 -33.745 -30.425 1.00 55.38 137 ARG A C 1
ATOM 1042 O O . ARG A 1 137 ? 13.964 -34.153 -30.440 1.00 55.38 137 ARG A O 1
ATOM 1049 N N . ALA A 1 138 ? 15.911 -33.798 -31.502 1.00 51.84 138 ALA A N 1
ATOM 1050 C CA . ALA A 1 138 ? 15.497 -34.373 -32.785 1.00 51.84 138 ALA A CA 1
ATOM 1051 C C . ALA A 1 138 ? 15.377 -35.911 -32.750 1.00 51.84 138 ALA A C 1
ATOM 1053 O O . ALA A 1 138 ? 14.486 -36.475 -33.382 1.00 51.84 138 ALA A O 1
ATOM 1054 N N . ARG A 1 139 ? 16.222 -36.612 -31.976 1.00 52.41 139 ARG A N 1
ATOM 1055 C CA . ARG A 1 139 ? 16.149 -38.084 -31.837 1.00 52.41 139 ARG A CA 1
ATOM 1056 C C . ARG A 1 139 ? 15.063 -38.566 -30.870 1.00 52.41 139 ARG A C 1
ATOM 1058 O O . ARG A 1 139 ? 14.587 -39.687 -31.022 1.00 52.41 139 ARG A O 1
ATOM 1065 N N . GLY A 1 140 ? 14.637 -37.738 -29.913 1.00 47.75 140 GLY A N 1
ATOM 1066 C CA . GLY A 1 140 ? 13.577 -38.085 -28.954 1.00 47.75 140 GLY A CA 1
ATOM 1067 C C . GLY A 1 140 ? 12.153 -3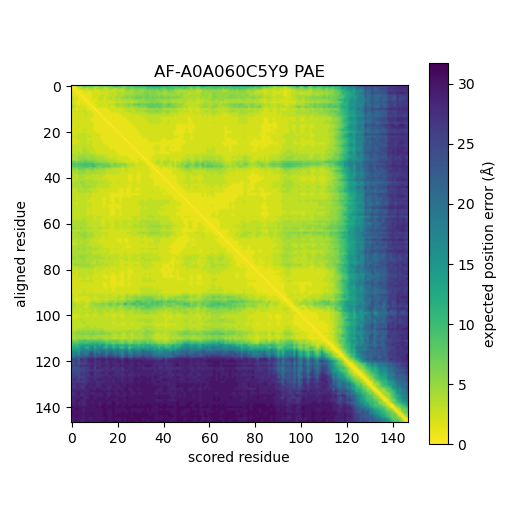8.090 -29.530 1.00 47.75 140 GLY A C 1
ATOM 1068 O O . GLY A 1 140 ? 11.255 -38.656 -28.915 1.00 47.75 140 GLY A O 1
ATOM 1069 N N . GLY A 1 141 ? 11.935 -37.491 -30.708 1.00 46.97 141 GLY A N 1
ATOM 1070 C CA . GLY A 1 141 ? 10.617 -37.410 -31.355 1.00 46.97 141 GLY A CA 1
ATOM 1071 C C . GLY A 1 141 ? 10.260 -38.583 -32.276 1.00 46.97 141 GLY A C 1
ATOM 1072 O O . GLY A 1 141 ? 9.138 -38.642 -32.769 1.00 46.97 141 GLY A O 1
ATOM 1073 N N . ALA A 1 142 ? 11.182 -39.517 -32.524 1.00 49.62 142 ALA A N 1
ATOM 1074 C CA . ALA A 1 142 ? 11.028 -40.547 -33.557 1.00 49.62 142 ALA A CA 1
ATOM 1075 C C . ALA A 1 142 ? 10.702 -41.953 -33.017 1.00 49.62 142 ALA A C 1
ATOM 1077 O O . ALA A 1 142 ? 11.026 -42.941 -33.670 1.00 49.62 142 ALA A O 1
ATOM 1078 N N . ASN A 1 143 ? 10.082 -42.079 -31.835 1.00 48.84 143 ASN A N 1
ATOM 1079 C CA . ASN A 1 143 ? 9.664 -43.393 -31.328 1.00 48.84 143 ASN A CA 1
ATOM 1080 C C . ASN A 1 143 ? 8.334 -43.367 -30.557 1.00 48.84 143 ASN A C 1
ATOM 1082 O O . ASN A 1 143 ? 8.228 -43.851 -29.433 1.00 48.84 143 ASN A O 1
ATOM 1086 N N . LEU A 1 144 ? 7.293 -42.817 -31.189 1.00 50.59 144 LEU A N 1
ATOM 1087 C CA . LEU A 1 144 ? 5.904 -43.072 -30.802 1.00 50.59 144 LEU A CA 1
ATOM 1088 C C . LEU A 1 144 ? 5.100 -43.500 -32.039 1.00 50.59 144 LEU A C 1
ATOM 1090 O O . LEU A 1 144 ? 4.349 -42.730 -32.629 1.00 50.59 144 LEU A O 1
ATOM 1094 N N . GLY A 1 145 ? 5.314 -44.743 -32.470 1.00 42.91 145 GLY A N 1
ATOM 1095 C CA . GLY A 1 145 ? 4.578 -45.349 -33.574 1.00 42.91 145 GLY A CA 1
ATOM 1096 C C . GLY A 1 145 ? 4.932 -46.822 -33.766 1.00 42.91 145 GLY A C 1
ATOM 1097 O O . GLY A 1 145 ? 6.021 -47.131 -34.230 1.00 42.91 145 GLY A O 1
ATOM 1098 N N . ALA A 1 146 ? 3.960 -47.691 -33.469 1.00 39.75 146 ALA A N 1
ATOM 1099 C CA . ALA A 1 146 ? 3.894 -49.129 -33.761 1.00 39.75 146 ALA A CA 1
ATOM 1100 C C . ALA A 1 146 ? 4.700 -50.092 -32.859 1.00 39.75 146 ALA A C 1
ATOM 1102 O O . ALA A 1 146 ? 5.820 -50.480 -33.181 1.00 39.75 146 ALA A O 1
ATOM 1103 N N . ARG A 1 147 ? 4.049 -50.633 -31.822 1.00 40.75 147 ARG A N 1
ATOM 1104 C CA . ARG A 1 147 ? 3.375 -51.951 -31.842 1.00 40.75 147 ARG A CA 1
ATOM 1105 C C . ARG A 1 147 ? 2.743 -52.266 -30.492 1.00 40.75 147 ARG A C 1
ATOM 1107 O O . ARG A 1 147 ? 3.406 -52.010 -29.469 1.00 40.75 147 ARG A O 1
#

Solvent-accessible surface area (backbone atoms only — not comparable to full-atom values): 8776 Å² total; per-residue (Å²): 123,73,59,38,53,91,79,37,75,85,57,48,72,65,49,46,47,52,27,45,54,25,48,54,51,45,50,44,43,40,54,68,74,65,63,49,55,81,65,44,54,56,52,40,25,68,42,48,37,18,33,80,51,18,58,83,74,76,40,68,33,91,81,38,52,91,59,73,40,84,39,86,46,59,57,92,79,30,33,14,52,85,54,34,64,30,50,54,54,62,32,28,55,48,83,44,87,32,71,64,51,45,46,51,45,44,39,42,75,70,67,64,46,86,78,77,75,76,88,66,90,55,84,78,73,75,78,85,74,56,75,66,63,56,50,56,59,62,62,68,71,76,79,86,79,88,133

pLDDT: mean 86.51, std 16.14, range [39.75, 98.19]

Foldseek 3Di:
DAADCVQVVLDDPLLLVVLVVFLVVLCCCQVPVVVHDPVQQQQPQKTWDALSCQVVLVHHSVVGHPGTDIDRHDRVQRGHDLNGPNNQVVQQDRRDRDPPSSVVCCCCVPVVHDDPDDPPPDPPPPPPPPVVVVVVVVVVVPPDDDD

Secondary structure (DSSP, 8-state):
----TTT-TT--HHHHHHHHHHHHHHHIIIIIIS---TTHHHH--EEEE-TTTGGGGT--GGG--SS-EEEE--TTT--SGGGSHHHHHHTS-SSS--HHHHHHHIIIIIS----PPPS-SS--PPP---HHHHHHHHHTTS-----

Mean predicted aligned error: 10.62 Å